Protein AF-A0A2W5SHD7-F1 (afdb_monomer)

Foldseek 3Di:
DPLVVLLVLLVVLCVVVVHDSLVLLCVLPNHSCPSVCSVVVHDDDPVSSVSSVVSSVVVVVVD

Organism: Cereibacter sphaeroides (NCBI:txid1063)

Radius of gyration: 10.48 Å; Cα contacts (8 Å, |Δi|>4): 60; chains: 1; bounding box: 24×20×29 Å

Secondary structure (DSSP, 8-state):
--HHHHHHHHHHHHHHHT--HHHHHHHTTS-TTHHHHHHTT----HHHHHHHHHHHHHHHHT-

Mean predicted aligned error: 4.52 Å

Structure (mmCIF, N/CA/C/O backbone):
data_AF-A0A2W5SHD7-F1
#
_entry.id   AF-A0A2W5SHD7-F1
#
loop_
_atom_site.group_PDB
_atom_site.id
_atom_site.type_symbol
_atom_site.label_atom_id
_atom_site.label_alt_id
_atom_site.label_comp_id
_atom_site.label_asym_id
_atom_site.label_entity_id
_atom_site.label_seq_id
_atom_site.pdbx_PDB_ins_code
_atom_site.Cartn_x
_atom_site.Cartn_y
_atom_site.Cartn_z
_atom_site.occupancy
_atom_site.B_iso_or_equiv
_atom_site.auth_seq_id
_atom_site.auth_comp_id
_atom_site.auth_asym_id
_atom_site.auth_atom_id
_atom_site.pdbx_PDB_model_num
ATOM 1 N N . MET A 1 1 ? 8.361 -11.816 -13.463 1.00 46.41 1 MET A N 1
ATOM 2 C CA . MET A 1 1 ? 6.952 -12.028 -13.060 1.00 46.41 1 MET A CA 1
ATOM 3 C C . MET A 1 1 ? 6.705 -11.636 -11.593 1.00 46.41 1 MET A C 1
ATOM 5 O O . MET A 1 1 ? 5.908 -12.276 -10.929 1.00 46.41 1 MET A O 1
ATOM 9 N N . SER A 1 2 ? 7.334 -10.574 -11.068 1.00 58.59 2 SER A N 1
ATOM 10 C CA . SER A 1 2 ? 7.302 -10.294 -9.615 1.00 58.59 2 SER A CA 1
ATOM 11 C C . SER A 1 2 ? 6.438 -9.087 -9.216 1.00 58.59 2 SER A C 1
ATOM 13 O O . SER A 1 2 ? 5.956 -9.039 -8.092 1.00 58.59 2 SER A O 1
ATOM 15 N N . ASN A 1 3 ? 6.172 -8.142 -10.130 1.00 65.12 3 ASN A N 1
ATOM 16 C CA . ASN A 1 3 ? 5.380 -6.940 -9.817 1.00 65.12 3 ASN A CA 1
ATOM 17 C C . ASN A 1 3 ? 3.879 -7.207 -9.636 1.00 65.12 3 ASN A C 1
ATOM 19 O O . ASN A 1 3 ? 3.240 -6.514 -8.853 1.00 65.12 3 ASN A O 1
ATOM 23 N N . HIS A 1 4 ? 3.315 -8.183 -10.354 1.00 74.12 4 HIS A N 1
ATOM 24 C CA . HIS A 1 4 ? 1.873 -8.453 -10.312 1.00 74.12 4 HIS A CA 1
ATOM 25 C C . HIS A 1 4 ? 1.414 -8.994 -8.956 1.00 74.12 4 HIS A C 1
ATOM 27 O O . HIS A 1 4 ? 0.314 -8.676 -8.524 1.00 74.12 4 HIS A O 1
ATOM 33 N N . ILE A 1 5 ? 2.273 -9.759 -8.275 1.00 83.88 5 ILE A N 1
ATOM 34 C CA .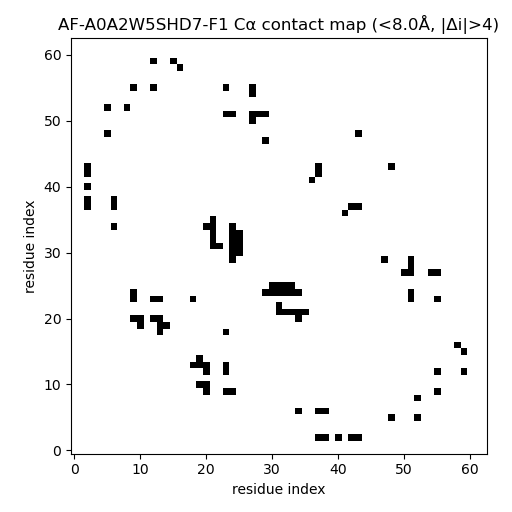 ILE A 1 5 ? 1.966 -10.328 -6.959 1.00 83.88 5 ILE A CA 1
ATOM 35 C C . ILE A 1 5 ? 1.880 -9.207 -5.921 1.00 83.88 5 ILE A C 1
ATOM 37 O O . ILE A 1 5 ? 0.863 -9.074 -5.255 1.00 83.88 5 ILE A O 1
ATOM 41 N N . LEU A 1 6 ? 2.897 -8.339 -5.859 1.00 84.25 6 LEU A N 1
ATOM 42 C CA . LEU A 1 6 ? 2.906 -7.216 -4.919 1.00 84.25 6 LEU A CA 1
ATOM 43 C C . LEU A 1 6 ? 1.737 -6.252 -5.161 1.00 84.25 6 LEU A C 1
ATOM 45 O O . LEU A 1 6 ? 1.179 -5.706 -4.217 1.00 84.25 6 LEU A O 1
ATOM 49 N N . LEU A 1 7 ? 1.364 -6.040 -6.426 1.00 88.50 7 LEU A N 1
ATOM 50 C CA . LEU A 1 7 ? 0.240 -5.176 -6.772 1.00 88.50 7 LEU A CA 1
ATOM 51 C C . LEU A 1 7 ? -1.078 -5.742 -6.228 1.00 88.50 7 LEU A C 1
ATOM 53 O O . LEU A 1 7 ? -1.812 -5.004 -5.579 1.00 88.50 7 LEU A O 1
ATOM 57 N N . ALA A 1 8 ? -1.321 -7.042 -6.410 1.00 89.50 8 ALA A N 1
ATOM 58 C CA . ALA A 1 8 ? -2.494 -7.715 -5.858 1.00 89.50 8 ALA A CA 1
ATOM 59 C C . ALA A 1 8 ? -2.508 -7.696 -4.317 1.00 89.50 8 ALA A C 1
ATOM 61 O O . ALA A 1 8 ? -3.544 -7.411 -3.726 1.00 89.50 8 ALA A O 1
ATOM 62 N N . GLU A 1 9 ? -1.362 -7.919 -3.662 1.00 89.94 9 GLU A N 1
ATOM 63 C CA . G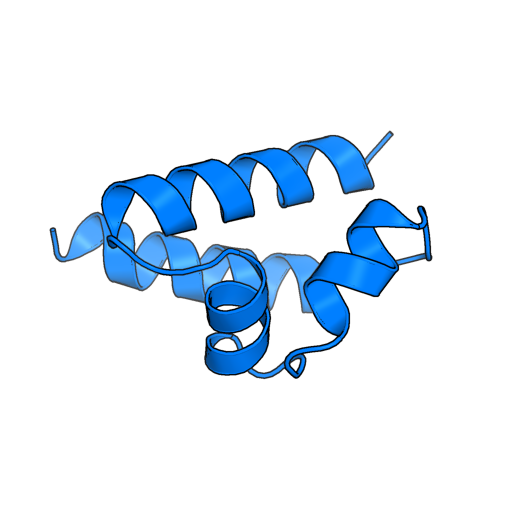LU A 1 9 ? -1.243 -7.834 -2.195 1.00 89.94 9 GLU A CA 1
ATOM 64 C C . GLU A 1 9 ? -1.594 -6.433 -1.674 1.00 89.94 9 GLU A C 1
ATOM 66 O O . GLU A 1 9 ? -2.315 -6.292 -0.687 1.00 89.94 9 GLU A O 1
ATOM 71 N N . ILE A 1 10 ? -1.120 -5.384 -2.356 1.00 89.50 10 ILE A N 1
ATOM 72 C CA . ILE A 1 10 ? -1.444 -3.995 -2.011 1.00 89.50 10 ILE A CA 1
ATOM 73 C C . ILE A 1 10 ? -2.937 -3.720 -2.204 1.00 89.50 10 ILE A C 1
ATOM 75 O O . ILE A 1 10 ? -3.531 -3.051 -1.364 1.00 89.50 10 ILE A O 1
ATOM 79 N N . GLU A 1 11 ? -3.544 -4.196 -3.293 1.00 91.06 11 GLU A N 1
ATOM 80 C CA . GLU A 1 11 ? -4.974 -4.003 -3.563 1.00 91.06 11 GLU A CA 1
ATOM 81 C C . GLU A 1 11 ? -5.858 -4.732 -2.549 1.00 91.06 11 GLU A C 1
ATOM 83 O O . GLU A 1 11 ? -6.827 -4.156 -2.053 1.00 91.06 11 GLU A O 1
ATOM 88 N N . GLU A 1 12 ? -5.496 -5.959 -2.177 1.00 91.38 12 GLU A N 1
ATOM 89 C CA . GLU A 1 12 ? -6.204 -6.708 -1.143 1.00 91.38 12 GLU A CA 1
ATOM 90 C C . GLU A 1 12 ? -6.083 -6.020 0.221 1.00 91.38 12 GLU A C 1
ATOM 92 O O . GLU A 1 12 ? -7.091 -5.787 0.890 1.00 91.38 12 GLU A O 1
ATOM 97 N N . ALA A 1 13 ? -4.870 -5.624 0.614 1.00 90.00 13 ALA A N 1
ATOM 98 C CA . ALA A 1 13 ? -4.640 -4.899 1.858 1.00 90.00 13 ALA A CA 1
ATOM 99 C C . ALA A 1 13 ? -5.389 -3.563 1.884 1.00 90.00 13 ALA A C 1
ATOM 101 O O . ALA A 1 13 ? -6.014 -3.219 2.883 1.00 90.00 13 ALA A O 1
ATOM 102 N N . ALA A 1 14 ? -5.376 -2.824 0.775 1.00 90.81 14 ALA A N 1
ATOM 103 C CA . ALA A 1 14 ? -6.135 -1.593 0.616 1.00 90.81 14 ALA A CA 1
ATOM 104 C C . ALA A 1 14 ? -7.638 -1.841 0.823 1.00 90.81 14 ALA A C 1
ATOM 106 O O . ALA A 1 14 ? -8.267 -1.137 1.614 1.00 90.81 14 ALA A O 1
ATOM 107 N N . SER A 1 15 ? -8.193 -2.889 0.205 1.00 91.38 15 SER A N 1
ATOM 108 C CA . SER A 1 15 ? -9.604 -3.247 0.367 1.00 91.38 15 SER A CA 1
ATOM 109 C C . SER A 1 15 ? -9.953 -3.656 1.798 1.00 91.38 15 SER A C 1
ATOM 111 O O . SER A 1 15 ? -11.005 -3.260 2.293 1.00 91.38 15 SER A O 1
ATOM 113 N N . ARG A 1 16 ? -9.096 -4.433 2.471 1.00 89.62 16 ARG A N 1
ATOM 114 C CA . ARG A 1 16 ? -9.322 -4.874 3.859 1.00 89.62 16 ARG A CA 1
ATOM 115 C C . ARG A 1 16 ? -9.226 -3.719 4.853 1.00 89.62 16 ARG A C 1
ATOM 117 O O . ARG A 1 16 ? -10.021 -3.640 5.780 1.00 89.62 16 ARG A O 1
ATOM 124 N N . LEU A 1 17 ? -8.281 -2.807 4.636 1.00 86.94 17 LEU A N 1
ATOM 125 C CA . LEU A 1 17 ? -8.050 -1.650 5.503 1.00 86.94 17 LEU A CA 1
ATOM 126 C C . LEU A 1 17 ? -8.983 -0.467 5.194 1.00 86.94 17 LEU A C 1
ATOM 128 O O . LEU A 1 17 ? -8.926 0.543 5.894 1.00 86.94 17 LEU A O 1
ATOM 132 N N . GLY A 1 18 ? -9.797 -0.547 4.135 1.00 89.38 18 GLY A N 1
ATOM 133 C CA . GLY A 1 18 ? -10.627 0.569 3.669 1.00 89.38 18 GLY A CA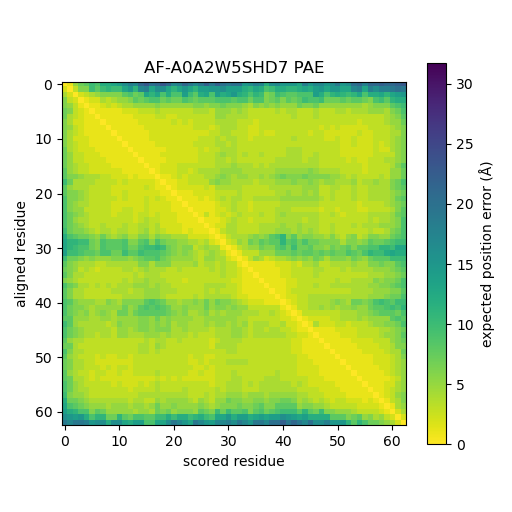 1
ATOM 134 C C . GLY A 1 18 ? -9.805 1.767 3.176 1.00 89.38 18 GLY A C 1
ATOM 135 O O . GLY A 1 18 ? -10.220 2.915 3.321 1.00 89.38 18 GLY A O 1
ATOM 136 N N . LEU A 1 19 ? -8.609 1.513 2.638 1.00 88.56 19 LEU A N 1
ATOM 137 C CA . LEU A 1 19 ? -7.673 2.521 2.141 1.00 88.56 19 LEU A CA 1
ATOM 138 C C . LEU A 1 19 ? -7.552 2.450 0.617 1.00 88.56 19 LEU A C 1
ATOM 140 O O . LEU A 1 19 ? -7.882 1.450 -0.010 1.00 88.56 19 LEU A O 1
ATOM 144 N N . SER A 1 20 ? -7.002 3.502 0.014 1.00 89.50 20 SER A N 1
ATOM 145 C CA . SER A 1 20 ? -6.605 3.470 -1.395 1.00 89.50 20 SER A CA 1
ATOM 146 C C . SER A 1 20 ? -5.249 2.761 -1.566 1.00 89.50 20 SER A C 1
ATOM 148 O O . SER A 1 20 ? -4.344 2.990 -0.757 1.00 89.50 20 SER A O 1
ATOM 150 N N . PRO A 1 21 ? -5.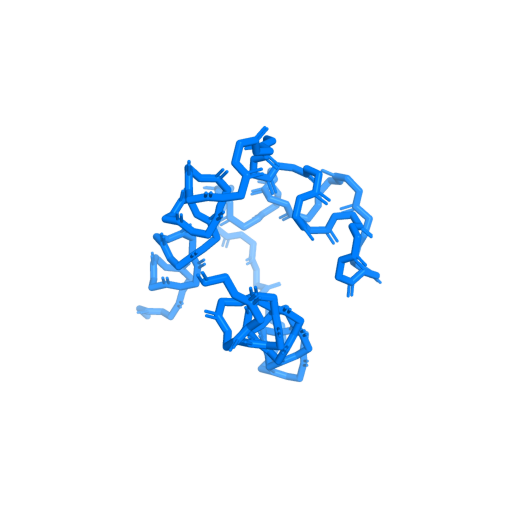028 1.992 -2.651 1.00 87.19 21 PRO A N 1
ATOM 151 C CA . PRO A 1 21 ? -3.743 1.336 -2.937 1.00 87.19 21 PRO A CA 1
ATOM 152 C C . PRO A 1 21 ? -2.543 2.300 -2.947 1.00 87.19 21 PRO A C 1
ATOM 154 O O . PRO A 1 21 ? -1.469 1.991 -2.430 1.00 87.19 21 PRO A O 1
ATOM 157 N N . SER A 1 22 ? -2.733 3.518 -3.464 1.00 86.44 22 SER A N 1
ATOM 158 C CA . SER A 1 22 ? -1.713 4.576 -3.434 1.00 86.44 22 SER A CA 1
ATOM 159 C C . SER A 1 22 ? -1.365 5.022 -2.009 1.00 86.44 22 SER A C 1
ATOM 161 O O . SER A 1 22 ? -0.205 5.302 -1.715 1.00 86.44 22 SER A O 1
ATOM 163 N N . THR A 1 23 ? -2.349 5.035 -1.105 1.00 86.69 23 THR A N 1
ATOM 164 C CA . THR A 1 23 ? -2.157 5.372 0.313 1.00 86.69 23 THR A CA 1
ATOM 165 C C . THR A 1 23 ? -1.407 4.270 1.054 1.00 86.69 23 THR A C 1
ATOM 167 O O . THR A 1 23 ? -0.611 4.578 1.934 1.00 86.69 23 THR A O 1
ATOM 170 N N . VAL A 1 24 ? -1.604 2.999 0.688 1.00 87.56 24 VAL A N 1
ATOM 171 C CA . VAL A 1 24 ? -0.822 1.879 1.241 1.00 87.56 24 VAL A CA 1
ATOM 172 C C . VAL A 1 24 ? 0.663 2.052 0.912 1.00 87.56 24 VAL A C 1
ATOM 174 O O . VAL A 1 24 ? 1.495 2.025 1.814 1.00 87.56 24 VAL A O 1
ATOM 177 N N . GLY A 1 25 ? 1.002 2.326 -0.353 1.00 86.69 25 GLY A N 1
ATOM 178 C CA . GLY A 1 25 ? 2.391 2.586 -0.761 1.00 86.69 25 GLY A CA 1
ATOM 179 C C . GLY A 1 25 ? 3.004 3.830 -0.102 1.00 86.69 25 GLY A C 1
ATOM 180 O O . GLY A 1 25 ? 4.182 3.832 0.266 1.00 86.69 25 GLY A O 1
ATOM 181 N N . GLU A 1 26 ? 2.201 4.876 0.096 1.00 88.44 26 GLU A N 1
ATOM 182 C CA . GLU A 1 26 ? 2.617 6.076 0.824 1.00 88.44 26 GLU A CA 1
ATOM 183 C C . GLU A 1 26 ? 2.900 5.793 2.301 1.00 88.44 26 GLU A C 1
ATOM 185 O O . GLU A 1 26 ? 3.975 6.137 2.793 1.00 88.44 26 GLU A O 1
ATOM 190 N N . ARG A 1 27 ? 1.983 5.106 2.992 1.00 85.94 27 ARG A N 1
ATOM 191 C CA . ARG A 1 27 ? 2.121 4.749 4.412 1.00 85.94 27 ARG A CA 1
ATOM 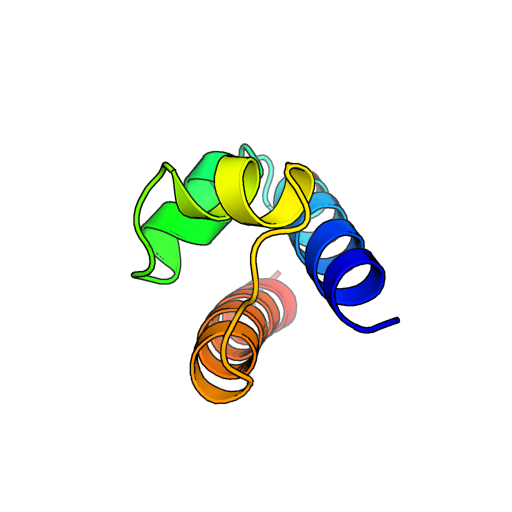192 C C . ARG A 1 27 ? 3.224 3.730 4.673 1.00 85.94 27 ARG A C 1
ATOM 194 O O . ARG A 1 27 ? 3.848 3.788 5.727 1.00 85.94 27 ARG A O 1
ATOM 201 N N . ALA A 1 28 ? 3.511 2.862 3.707 1.00 85.62 28 ALA A N 1
ATOM 202 C CA . ALA A 1 28 ? 4.665 1.969 3.730 1.00 85.62 28 ALA A CA 1
ATOM 203 C C . ALA A 1 28 ? 6.012 2.694 3.499 1.00 85.62 28 ALA A C 1
ATOM 205 O O . ALA A 1 28 ? 7.066 2.058 3.471 1.00 85.62 28 ALA A O 1
ATOM 206 N N . GLY A 1 29 ? 6.009 4.020 3.307 1.00 82.12 29 GLY A N 1
ATOM 207 C CA . GLY A 1 29 ? 7.226 4.826 3.192 1.00 82.12 29 GLY A CA 1
ATOM 208 C C . GLY A 1 29 ? 7.876 4.805 1.806 1.00 82.12 29 GLY A C 1
ATOM 209 O O . GLY A 1 29 ? 9.063 5.100 1.689 1.00 82.12 29 GLY A O 1
ATOM 210 N N . GLN A 1 30 ? 7.140 4.440 0.749 1.00 80.00 30 GLN A N 1
ATOM 211 C CA . GLN A 1 30 ? 7.613 4.513 -0.646 1.00 80.00 30 GLN A CA 1
ATOM 212 C C . GLN A 1 30 ? 7.052 5.719 -1.423 1.00 80.00 30 GLN A C 1
ATOM 214 O O . GLN A 1 30 ? 7.498 5.998 -2.539 1.00 80.00 30 GLN A O 1
ATOM 219 N N . GLY A 1 31 ? 6.123 6.464 -0.810 1.00 78.31 31 GLY A N 1
ATOM 220 C CA . GLY A 1 31 ? 5.467 7.653 -1.365 1.00 78.31 31 GLY A CA 1
ATOM 221 C C . GLY A 1 31 ? 4.268 7.329 -2.267 1.00 78.31 31 GLY A C 1
ATOM 222 O O . GLY A 1 31 ? 4.192 6.251 -2.857 1.00 78.31 31 GLY A O 1
ATOM 223 N N . GLY A 1 32 ? 3.330 8.272 -2.418 1.00 76.31 32 GLY A N 1
ATOM 224 C CA . GLY A 1 32 ? 2.063 8.052 -3.137 1.00 76.31 32 GLY A CA 1
ATOM 225 C C . GLY A 1 32 ? 2.175 7.621 -4.608 1.00 76.31 32 GLY A C 1
ATOM 226 O O . GLY A 1 32 ? 1.269 6.975 -5.128 1.00 76.31 32 GLY A O 1
ATOM 227 N N . LYS A 1 33 ? 3.309 7.883 -5.278 1.00 82.69 33 LYS A N 1
ATOM 228 C CA . LYS A 1 33 ? 3.559 7.455 -6.674 1.00 82.69 33 LYS A CA 1
ATOM 229 C C . LYS A 1 33 ? 4.053 6.010 -6.802 1.00 82.69 33 LYS A C 1
ATOM 231 O O . LYS A 1 33 ? 4.291 5.540 -7.916 1.00 82.69 33 LYS A O 1
ATOM 236 N N . PHE A 1 34 ? 4.273 5.307 -5.691 1.00 85.19 34 PHE A N 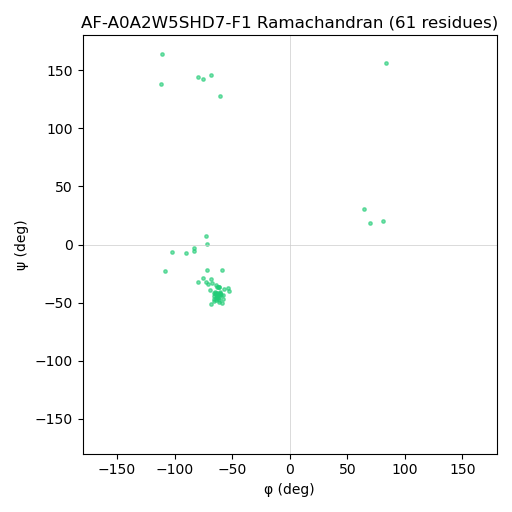1
ATOM 237 C CA . PHE A 1 34 ? 4.787 3.939 -5.709 1.00 85.19 34 PHE A CA 1
ATOM 238 C C . PHE A 1 34 ? 3.841 2.981 -6.439 1.00 85.19 34 PHE A C 1
ATOM 240 O O . PHE A 1 34 ? 4.276 2.264 -7.339 1.00 85.19 34 PHE A O 1
ATOM 247 N N . TYR A 1 35 ? 2.546 3.031 -6.119 1.00 85.56 35 TYR A N 1
ATOM 248 C CA . TYR A 1 35 ? 1.539 2.176 -6.748 1.00 85.56 35 TYR A CA 1
ATOM 249 C C . TYR A 1 35 ? 1.426 2.437 -8.260 1.00 85.56 35 TYR A C 1
ATOM 251 O O . TYR A 1 35 ? 1.441 1.497 -9.051 1.00 85.56 35 TYR A O 1
ATOM 259 N N . GLU A 1 36 ? 1.432 3.704 -8.692 1.00 86.31 36 GLU A N 1
ATOM 260 C CA . GLU A 1 36 ? 1.430 4.057 -10.120 1.00 86.31 36 GLU A CA 1
ATOM 261 C C . GLU A 1 36 ? 2.665 3.516 -10.854 1.00 86.31 36 GLU A C 1
ATOM 263 O O . GLU A 1 36 ? 2.556 2.980 -11.957 1.00 86.31 36 GLU A O 1
ATOM 268 N N . ARG A 1 37 ? 3.851 3.608 -10.237 1.00 85.94 37 ARG A N 1
ATOM 269 C CA . ARG A 1 37 ? 5.095 3.054 -10.799 1.00 85.94 37 ARG A CA 1
ATOM 270 C C . ARG A 1 37 ? 5.045 1.531 -10.889 1.00 85.94 37 ARG A C 1
ATOM 272 O O . ARG A 1 37 ? 5.481 0.977 -11.899 1.00 85.94 37 ARG A O 1
ATOM 279 N N . LEU A 1 38 ? 4.502 0.870 -9.868 1.00 85.50 38 LEU A N 1
ATOM 280 C CA . LEU A 1 38 ? 4.328 -0.580 -9.838 1.00 85.50 38 LEU A CA 1
ATOM 281 C C . LEU A 1 38 ? 3.390 -1.038 -10.964 1.00 85.50 38 LEU A C 1
ATOM 283 O O . LEU A 1 38 ? 3.738 -1.943 -11.725 1.00 85.50 38 LEU A O 1
ATOM 287 N N . 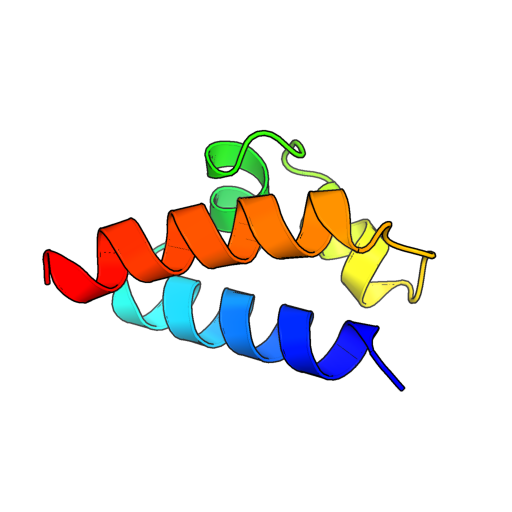LYS A 1 39 ? 2.257 -0.340 -11.124 1.00 85.88 39 LYS A N 1
ATOM 288 C CA . LYS A 1 39 ? 1.267 -0.560 -12.187 1.00 85.88 39 LYS A CA 1
ATOM 289 C C . LYS A 1 39 ? 1.834 -0.295 -13.582 1.00 85.88 39 LYS A C 1
ATOM 291 O O . LYS A 1 39 ? 1.547 -1.039 -14.511 1.00 85.88 39 LYS A O 1
ATOM 296 N N . ALA A 1 40 ? 2.705 0.702 -13.722 1.00 86.62 40 ALA A N 1
ATOM 297 C CA . ALA A 1 40 ? 3.436 0.987 -14.957 1.00 86.62 40 ALA A CA 1
ATOM 298 C C . ALA A 1 40 ? 4.555 -0.031 -15.271 1.00 86.62 40 ALA A C 1
ATOM 300 O O . ALA A 1 40 ? 5.355 0.198 -16.181 1.00 86.62 40 ALA A O 1
ATOM 301 N N . GLY A 1 41 ? 4.670 -1.125 -14.506 1.00 84.06 41 GLY A N 1
ATOM 302 C CA . GLY A 1 41 ? 5.672 -2.169 -14.722 1.00 84.06 41 GLY A CA 1
ATOM 303 C C . GLY A 1 41 ? 7.101 -1.720 -14.413 1.00 84.06 41 GLY A C 1
ATOM 304 O O . GLY A 1 41 ? 8.057 -2.340 -14.881 1.00 84.06 41 GLY A O 1
ATOM 305 N N . LYS A 1 42 ? 7.283 -0.633 -13.650 1.00 84.88 42 LYS A N 1
ATOM 306 C CA . LYS A 1 42 ? 8.622 -0.167 -13.275 1.00 84.88 42 LYS A CA 1
ATOM 307 C C . LYS A 1 42 ? 9.273 -1.159 -12.321 1.00 84.88 42 LYS A C 1
ATOM 309 O O . LYS A 1 42 ? 8.617 -1.770 -11.480 1.00 84.88 42 LYS A O 1
ATOM 314 N N . ARG A 1 43 ? 10.592 -1.294 -12.444 1.00 83.06 43 ARG A N 1
ATOM 315 C CA . ARG A 1 43 ? 11.387 -2.158 -11.575 1.00 83.06 43 ARG A CA 1
ATOM 316 C C . ARG A 1 43 ? 11.259 -1.692 -10.125 1.00 83.06 43 ARG A C 1
ATOM 318 O O . ARG A 1 43 ? 11.511 -0.528 -9.823 1.00 83.06 43 ARG A O 1
ATOM 325 N N . VAL A 1 44 ? 10.908 -2.626 -9.254 1.00 83.69 44 VAL A N 1
ATOM 326 C CA . VAL A 1 44 ? 10.920 -2.457 -7.803 1.00 83.69 44 VAL A CA 1
ATOM 327 C C . VAL A 1 44 ? 12.013 -3.339 -7.223 1.00 83.69 44 VAL A C 1
ATOM 329 O O . VAL A 1 44 ? 12.223 -4.467 -7.671 1.00 83.69 44 VAL A O 1
ATOM 332 N N . TRP A 1 45 ? 12.749 -2.791 -6.263 1.00 85.38 45 TRP A N 1
ATOM 333 C CA . TRP A 1 45 ? 13.773 -3.532 -5.543 1.00 85.38 45 TRP A CA 1
ATOM 334 C C . TRP A 1 45 ? 13.112 -4.487 -4.544 1.00 85.38 45 TRP A C 1
ATOM 336 O O . TRP A 1 45 ? 12.100 -4.121 -3.942 1.00 85.38 45 TRP A O 1
ATOM 346 N N . PRO A 1 46 ? 13.659 -5.696 -4.345 1.00 83.44 46 PRO A N 1
ATOM 347 C CA . PRO A 1 46 ? 13.087 -6.664 -3.413 1.00 83.44 46 PRO A CA 1
ATOM 348 C C . PRO A 1 46 ? 12.971 -6.101 -1.989 1.00 83.44 46 PRO A C 1
ATOM 350 O O . PRO A 1 46 ? 11.936 -6.285 -1.370 1.00 83.44 46 PRO A O 1
ATOM 353 N N . GLU A 1 47 ? 13.943 -5.315 -1.517 1.00 86.38 47 GLU A N 1
ATOM 354 C CA . GLU A 1 47 ? 13.888 -4.642 -0.206 1.00 86.38 47 GLU A CA 1
ATOM 355 C C . GLU A 1 47 ? 12.715 -3.658 -0.082 1.00 86.38 47 GLU A C 1
ATOM 357 O O . GLU A 1 47 ? 12.089 -3.535 0.968 1.00 86.38 47 GLU A O 1
ATOM 362 N N . THR A 1 48 ? 12.391 -2.953 -1.169 1.00 87.69 48 THR A N 1
ATOM 363 C CA . THR A 1 48 ? 11.217 -2.077 -1.222 1.00 87.69 48 THR A CA 1
ATOM 364 C C . THR A 1 48 ? 9.931 -2.893 -1.126 1.00 87.69 48 THR A C 1
ATOM 366 O O . THR A 1 48 ? 9.032 -2.527 -0.372 1.00 87.69 48 THR A O 1
ATOM 369 N N . ALA A 1 49 ? 9.832 -3.979 -1.897 1.00 87.50 49 ALA A N 1
ATOM 370 C CA . ALA A 1 49 ? 8.667 -4.855 -1.862 1.00 87.50 49 ALA A CA 1
ATOM 371 C C . ALA A 1 49 ? 8.474 -5.460 -0.465 1.00 87.50 49 ALA A C 1
ATOM 373 O O . ALA A 1 49 ? 7.353 -5.499 0.036 1.00 87.50 49 ALA A O 1
ATOM 374 N N . ASP A 1 50 ? 9.572 -5.856 0.175 1.00 89.56 50 ASP A N 1
ATOM 375 C CA . ASP A 1 50 ? 9.582 -6.423 1.518 1.00 89.56 50 ASP A CA 1
ATOM 376 C C . ASP A 1 50 ? 9.086 -5.423 2.570 1.00 89.56 50 ASP A C 1
ATOM 378 O O . ASP A 1 50 ? 8.199 -5.749 3.349 1.00 89.56 50 ASP A O 1
ATOM 382 N N . LYS A 1 51 ? 9.527 -4.156 2.516 1.00 89.00 51 LYS A N 1
ATOM 383 C CA . LYS A 1 51 ? 8.999 -3.092 3.395 1.00 89.00 51 LYS A CA 1
ATOM 384 C C . LYS A 1 51 ? 7.492 -2.901 3.256 1.00 89.00 51 LYS A C 1
ATOM 386 O O . LYS A 1 51 ? 6.794 -2.753 4.257 1.00 89.00 51 LYS A O 1
ATOM 391 N N . VAL A 1 52 ? 6.989 -2.897 2.021 1.00 88.56 52 VAL A N 1
ATOM 392 C CA . VAL A 1 52 ? 5.551 -2.744 1.761 1.00 88.56 52 VAL A CA 1
ATOM 393 C C . VAL A 1 52 ? 4.780 -3.946 2.296 1.00 88.56 52 VAL A C 1
ATOM 395 O O . VAL A 1 52 ? 3.774 -3.760 2.975 1.00 88.56 52 VAL A O 1
ATOM 398 N N . ARG A 1 53 ? 5.277 -5.164 2.066 1.00 89.56 53 ARG A N 1
ATOM 399 C CA . ARG A 1 53 ? 4.684 -6.392 2.611 1.00 89.56 53 ARG A CA 1
ATOM 400 C C . ARG A 1 53 ? 4.715 -6.438 4.130 1.00 89.56 53 ARG A C 1
ATOM 402 O O . ARG A 1 53 ? 3.706 -6.774 4.729 1.00 89.56 53 ARG A O 1
ATOM 409 N N . SER A 1 54 ? 5.829 -6.065 4.749 1.00 91.25 54 SER A N 1
ATOM 410 C CA . SER A 1 54 ? 5.974 -6.011 6.205 1.00 91.25 54 SER A CA 1
ATOM 411 C C . SER A 1 54 ? 4.960 -5.045 6.820 1.00 91.25 54 SER A C 1
ATOM 413 O O . SER A 1 54 ? 4.280 -5.390 7.784 1.00 91.25 54 SER A O 1
ATOM 415 N N . TRP A 1 55 ? 4.774 -3.873 6.203 1.00 90.12 55 TRP A N 1
ATOM 416 C CA . TRP A 1 55 ? 3.747 -2.922 6.622 1.00 90.12 55 TRP A CA 1
ATOM 417 C C . TRP A 1 55 ? 2.330 -3.485 6.463 1.00 90.12 55 TRP A C 1
ATOM 419 O O . TRP A 1 55 ? 1.514 -3.349 7.372 1.00 90.12 55 TRP A O 1
ATOM 429 N N . ILE A 1 56 ? 2.037 -4.132 5.329 1.00 89.94 56 ILE A N 1
ATOM 430 C CA . ILE A 1 56 ? 0.744 -4.784 5.084 1.00 89.94 56 ILE A CA 1
ATOM 431 C C . ILE A 1 56 ? 0.479 -5.856 6.145 1.00 89.94 56 ILE A C 1
ATOM 433 O O . ILE A 1 56 ? -0.579 -5.832 6.766 1.00 89.94 56 ILE A O 1
ATOM 437 N N . ASN A 1 57 ? 1.438 -6.755 6.377 1.00 90.06 57 ASN A N 1
ATOM 438 C CA . ASN A 1 57 ? 1.285 -7.868 7.308 1.00 90.06 57 ASN A CA 1
ATOM 439 C C . ASN A 1 57 ? 1.047 -7.366 8.733 1.00 90.06 57 ASN A C 1
ATOM 441 O O . ASN A 1 57 ? 0.074 -7.773 9.352 1.00 90.06 57 ASN A O 1
ATOM 445 N N . SER A 1 58 ? 1.829 -6.376 9.181 1.00 89.19 58 SER A N 1
ATOM 446 C CA . SER A 1 58 ? 1.626 -5.737 10.486 1.00 89.19 58 SER A CA 1
ATOM 447 C C . SER A 1 58 ? 0.189 -5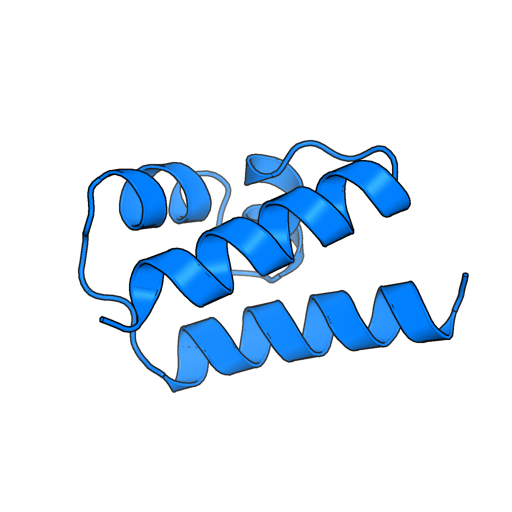.248 10.670 1.00 89.19 58 SER A C 1
ATOM 449 O O . SER A 1 58 ? -0.360 -5.423 11.744 1.00 89.19 58 SER A O 1
ATOM 451 N N . ARG A 1 59 ? -0.446 -4.672 9.639 1.00 87.56 59 ARG A N 1
ATOM 452 C CA . ARG A 1 59 ? -1.828 -4.168 9.736 1.00 87.56 59 ARG A CA 1
ATOM 453 C C . ARG A 1 59 ? -2.890 -5.255 9.625 1.00 87.56 59 ARG A C 1
ATOM 455 O O . ARG A 1 59 ? -3.961 -5.107 10.206 1.00 87.56 59 ARG A O 1
ATOM 462 N N . LEU A 1 60 ? -2.621 -6.304 8.852 1.00 80.81 60 LEU A N 1
ATOM 463 C CA . LEU A 1 60 ? -3.534 -7.434 8.696 1.00 80.81 60 LEU A CA 1
ATOM 464 C C . LEU A 1 60 ? -3.530 -8.357 9.917 1.00 80.81 60 LEU A C 1
ATOM 466 O O . LEU A 1 60 ? -4.553 -8.966 10.189 1.00 80.81 60 LEU A O 1
ATOM 470 N N . GLU A 1 61 ? -2.423 -8.446 10.655 1.00 79.88 61 GLU A N 1
ATOM 471 C CA . GLU A 1 61 ? -2.354 -9.184 11.925 1.00 79.88 61 GLU A CA 1
ATOM 472 C C . GLU A 1 61 ? -3.105 -8.469 13.066 1.00 79.88 61 GLU A C 1
ATOM 474 O O . GLU A 1 61 ? -3.510 -9.107 14.035 1.00 79.88 61 GLU A O 1
ATOM 479 N N . GLU A 1 62 ? -3.312 -7.153 12.951 1.00 64.94 62 GLU A N 1
ATOM 480 C CA . GLU A 1 62 ? -4.011 -6.321 13.942 1.00 64.94 62 GLU A CA 1
ATOM 481 C C . GLU A 1 62 ? -5.537 -6.217 13.719 1.00 64.94 62 GLU A C 1
ATOM 483 O O . GLU A 1 62 ? -6.223 -5.636 14.562 1.00 64.94 62 GLU A O 1
ATOM 488 N N . THR A 1 63 ? -6.069 -6.733 12.601 1.00 56.12 63 THR A N 1
ATOM 489 C CA . THR A 1 63 ? -7.493 -6.620 12.206 1.00 56.12 63 THR A CA 1
ATOM 490 C C . THR A 1 63 ? -8.204 -7.965 12.278 1.00 56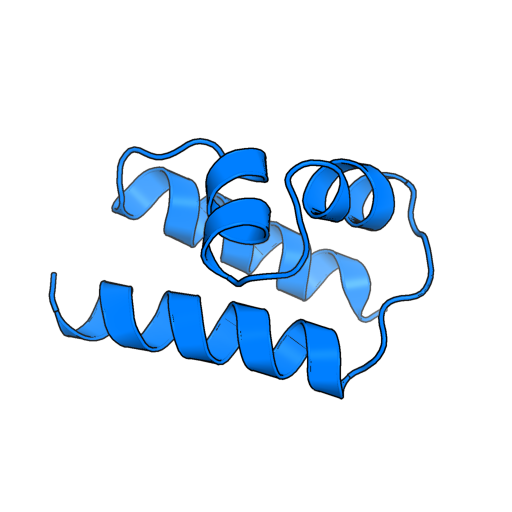.12 63 THR A C 1
ATOM 492 O O . THR A 1 63 ? -9.344 -7.995 12.796 1.00 56.12 63 THR A O 1
#

Nearest PDB structures (foldseek):
  4pu7-assembly1_B  TM=7.490E-01  e=1.584E-01  Shewanella oneidensis MR-1
  4pu4-assembly1_C  TM=7.547E-01  e=1.680E-01  Shewanella oneidensis MR-1
  4pu8-assembly1_B  TM=7.496E-01  e=1.680E-01  Shewanella oneidensis MR-1
  4pu8-assembly1_A  TM=7.493E-01  e=2.251E-01  Shewanella oneidensis MR-1
  4pu4-assembly1_D  TM=7.554E-01  e=2.251E-01  Shewanella oneidensis MR-1

Solvent-accessible surface area (backbone atoms only — not comparable to full-atom values): 3595 Å² total; per-residue (Å²): 138,67,60,68,56,57,50,50,51,41,46,51,48,12,63,75,71,74,47,53,43,36,53,50,30,29,74,43,72,65,36,57,63,38,40,60,39,46,74,70,68,48,90,75,55,69,71,58,53,49,44,41,47,53,48,47,48,59,54,61,77,76,108

Sequence (63 aa):
MSNHILLAEIEEAASRLGLSPSTVGERAGQGGKFYERLKAGKRVWPETADKVRSWINSRLEET

pLDDT: mean 84.22, std 8.64, range [46.41, 91.38]